Protein AF-A0A2N0Z3Z2-F1 (afdb_monomer)

Radius of gyration: 18.47 Å; Cα contacts (8 Å, |Δi|>4): 159; chains: 1; bounding box: 42×26×48 Å

Organism: NCBI:txid115979

Nearest PDB structures (foldseek):
  3a98-assembly2_C  TM=4.466E-01  e=1.765E+00  Homo sapiens
  7ohq-assembly1_T  TM=3.994E-01  e=2.321E+00  Saccharomyces cerevisiae S288C
  3fcg-assembly1_A  TM=3.237E-01  e=2.080E+00  Yersinia pestis
  3s3z-assembly1_A  TM=3.981E-01  e=2.452E+00  Nostoc ellipsosporum

Sequence (100 aa):
MKQMKTKRKNTNTYERPSLNANKVHLVEKAGTELVVYRSAAGWYEHRYIGLDGFKYAEFIQKKDLRYQLRYIYFAAKIRMKDPHIKMKVMNRLKLKKYKY

Solvent-accessible surface area (backbone atoms only — not comparable to full-atom values): 5648 Å² total; per-residue (Å²): 123,44,73,30,21,31,65,43,53,65,41,63,25,14,69,41,89,48,92,89,40,59,72,72,49,71,42,62,55,51,57,47,79,44,54,32,34,92,53,63,97,64,29,26,35,36,64,50,70,46,97,86,69,47,79,47,69,33,21,34,52,46,88,49,46,36,73,45,68,70,57,52,51,51,52,48,55,57,52,51,67,42,65,70,55,35,50,55,51,52,53,55,52,52,59,61,71,72,73,118

Secondary structure (DSSP, 8-state):
-EEEEESSSSEEEESSSSTTSPEEEEE-STT-EEEEEE-STTEEEEEEE-TTS-EEEEEEEGGGEEE-HHHHHHHHHHHTTSHHHHHHHHHHHHHHHT--

Foldseek 3Di:
DAKWWFQDAQFWWFQDADPPGDTDDTRGDGGDIFDWDDDPDQKTWTWDQDPVRDIDIIIGGNVRIDHDPVVVVVVVVVQCVPVVSVVVVVVVVVVVVPPD

pLDDT: mean 91.06, std 7.22, range [51.53, 96.81]

Structure (mmCIF, N/CA/C/O backbone):
data_AF-A0A2N0Z3Z2-F1
#
_entry.id   AF-A0A2N0Z3Z2-F1
#
loop_
_atom_site.group_PDB
_atom_site.id
_atom_site.type_symbol
_atom_site.label_atom_id
_atom_site.label_alt_id
_atom_site.label_comp_id
_atom_site.label_asym_id
_atom_site.label_entity_id
_atom_site.label_seq_id
_atom_site.pdbx_PDB_ins_code
_atom_site.Cartn_x
_atom_site.Cartn_y
_atom_site.Cartn_z
_atom_site.occupancy
_atom_site.B_iso_or_equiv
_atom_site.auth_seq_id
_atom_site.auth_comp_id
_atom_site.auth_asym_id
_atom_site.auth_atom_id
_atom_site.pdbx_PDB_model_num
ATOM 1 N N . MET A 1 1 ? -3.992 11.429 -2.831 1.00 85.50 1 MET A N 1
ATOM 2 C CA . MET A 1 1 ? -2.761 10.783 -2.331 1.00 85.50 1 MET A CA 1
ATOM 3 C C . MET A 1 1 ? -2.968 10.347 -0.885 1.00 85.50 1 MET A C 1
ATOM 5 O O . MET A 1 1 ? -3.651 11.054 -0.153 1.00 85.50 1 MET A O 1
ATOM 9 N N . LYS A 1 2 ? -2.442 9.192 -0.474 1.00 88.75 2 LYS A N 1
ATOM 10 C CA . LYS A 1 2 ? -2.464 8.705 0.913 1.00 88.75 2 LYS A CA 1
ATOM 11 C C . LYS A 1 2 ? -1.092 8.156 1.283 1.00 88.75 2 LYS A C 1
ATOM 13 O O . LYS A 1 2 ? -0.492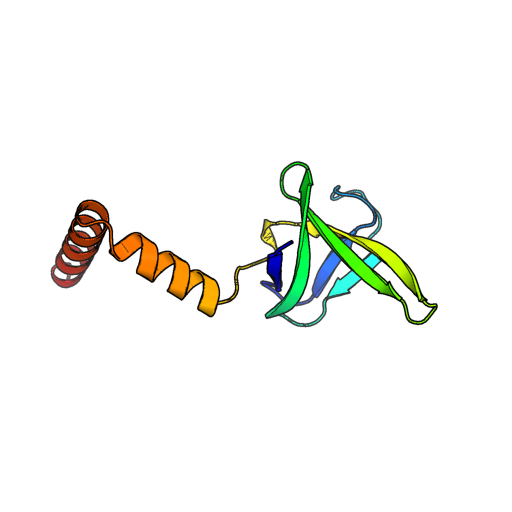 7.457 0.477 1.00 88.75 2 LYS A O 1
ATOM 18 N N . GLN A 1 3 ? -0.643 8.419 2.506 1.00 90.75 3 GLN A N 1
ATOM 19 C CA . GLN A 1 3 ? 0.506 7.725 3.081 1.00 90.75 3 GLN A CA 1
ATOM 20 C C . GLN A 1 3 ? 0.021 6.472 3.810 1.00 90.75 3 GLN A C 1
ATOM 22 O O . GLN A 1 3 ? -0.830 6.541 4.705 1.00 90.75 3 GLN A O 1
ATOM 27 N N . MET A 1 4 ? 0.522 5.312 3.399 1.00 93.38 4 MET A N 1
ATOM 28 C CA . MET A 1 4 ? 0.163 4.020 3.977 1.00 93.38 4 MET A CA 1
ATOM 29 C C . MET A 1 4 ? 1.417 3.213 4.288 1.00 93.38 4 MET A C 1
ATOM 31 O O . MET A 1 4 ? 2.488 3.485 3.762 1.00 93.38 4 MET A O 1
ATOM 35 N N . LYS A 1 5 ? 1.277 2.225 5.168 1.00 95.19 5 LYS A N 1
ATOM 36 C CA . LYS A 1 5 ? 2.355 1.312 5.547 1.00 95.19 5 LYS A CA 1
ATOM 37 C C . LYS A 1 5 ? 2.074 -0.089 5.039 1.00 95.19 5 LYS A C 1
ATOM 39 O O . LYS A 1 5 ? 0.925 -0.535 5.119 1.00 95.19 5 LYS A O 1
ATOM 44 N 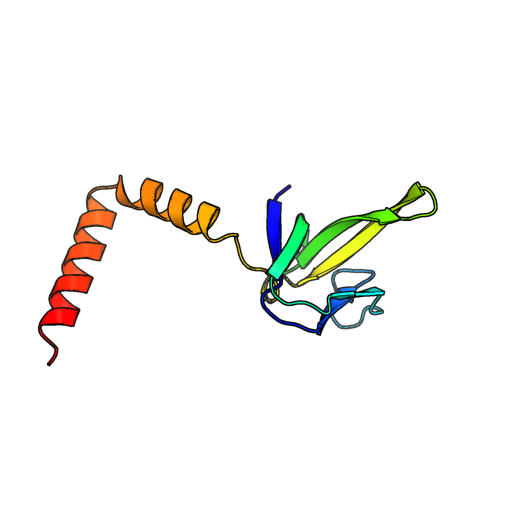N . THR A 1 6 ? 3.102 -0.812 4.607 1.00 96.12 6 THR A N 1
ATOM 45 C CA . THR A 1 6 ? 2.968 -2.250 4.340 1.00 96.12 6 THR A CA 1
ATOM 46 C C . THR A 1 6 ? 2.586 -2.991 5.617 1.00 96.12 6 THR A C 1
ATOM 48 O O . THR A 1 6 ? 3.073 -2.703 6.716 1.00 96.12 6 THR A O 1
ATOM 51 N N . LYS A 1 7 ? 1.657 -3.942 5.503 1.00 95.44 7 LYS A N 1
ATOM 52 C CA . LYS A 1 7 ? 1.209 -4.750 6.639 1.00 95.44 7 LYS A CA 1
ATOM 53 C C . LYS A 1 7 ? 2.244 -5.786 7.039 1.00 95.44 7 LYS A C 1
ATOM 55 O O . LYS A 1 7 ? 2.415 -6.018 8.233 1.00 95.44 7 LYS A O 1
ATOM 60 N N . ARG A 1 8 ? 2.878 -6.411 6.050 1.00 94.31 8 ARG A N 1
ATOM 61 C CA . ARG A 1 8 ? 3.731 -7.590 6.200 1.00 94.31 8 ARG A CA 1
ATOM 62 C C . ARG A 1 8 ? 5.052 -7.373 5.465 1.00 94.31 8 ARG A C 1
ATOM 64 O O . ARG A 1 8 ? 5.148 -6.495 4.610 1.00 94.31 8 ARG A O 1
ATOM 71 N N . LYS A 1 9 ? 6.049 -8.179 5.826 1.00 95.44 9 LYS A N 1
ATOM 72 C CA . LYS A 1 9 ? 7.283 -8.329 5.051 1.00 95.44 9 LYS A CA 1
ATOM 73 C C . LYS A 1 9 ? 6.981 -8.982 3.703 1.00 95.44 9 LYS A C 1
ATOM 75 O O . LYS A 1 9 ? 5.948 -9.641 3.575 1.00 95.44 9 LYS A O 1
ATOM 80 N N . ASN A 1 10 ? 7.887 -8.827 2.748 1.00 95.25 10 ASN A N 1
ATOM 81 C CA . ASN A 1 10 ? 7.832 -9.464 1.431 1.00 95.25 10 ASN A CA 1
ATOM 82 C C . ASN A 1 10 ? 6.522 -9.175 0.672 1.00 95.25 10 ASN A C 1
ATOM 84 O O . ASN A 1 10 ? 5.862 -10.081 0.163 1.00 95.25 10 ASN A O 1
ATOM 88 N N . THR A 1 11 ? 6.112 -7.905 0.639 1.00 95.56 11 THR A N 1
ATOM 89 C CA . THR A 1 11 ? 4.916 -7.481 -0.104 1.00 95.56 11 THR A CA 1
ATOM 90 C C . THR A 1 11 ? 5.288 -7.181 -1.552 1.00 95.56 11 THR A C 1
ATOM 92 O O . THR A 1 11 ? 6.144 -6.336 -1.786 1.00 95.56 11 THR A O 1
ATOM 95 N N . ASN A 1 12 ? 4.638 -7.836 -2.514 1.00 96.00 12 ASN A N 1
ATOM 96 C CA . ASN A 1 12 ? 4.892 -7.596 -3.937 1.00 96.00 12 ASN A CA 1
ATOM 97 C C . ASN A 1 12 ? 4.110 -6.385 -4.457 1.00 96.00 12 ASN A C 1
ATOM 99 O O . ASN A 1 12 ? 2.940 -6.195 -4.104 1.00 96.00 12 ASN A O 1
ATOM 103 N N . THR A 1 13 ? 4.735 -5.637 -5.356 1.00 95.62 13 THR A N 1
ATOM 104 C CA . THR A 1 13 ? 4.081 -4.700 -6.267 1.00 95.62 13 THR A CA 1
ATOM 105 C C . THR A 1 13 ? 4.024 -5.290 -7.675 1.00 95.62 13 THR A C 1
ATOM 107 O O . THR A 1 13 ? 4.717 -6.259 -7.989 1.00 95.62 13 THR A O 1
ATOM 110 N N . TYR A 1 14 ? 3.144 -4.752 -8.512 1.00 96.69 14 TYR A N 1
ATOM 111 C CA . TYR A 1 14 ? 2.766 -5.329 -9.798 1.00 96.69 14 TYR A CA 1
ATOM 112 C C . TYR A 1 14 ? 2.711 -4.255 -10.886 1.00 96.69 14 TYR A C 1
ATOM 114 O O . TYR A 1 14 ? 2.386 -3.108 -10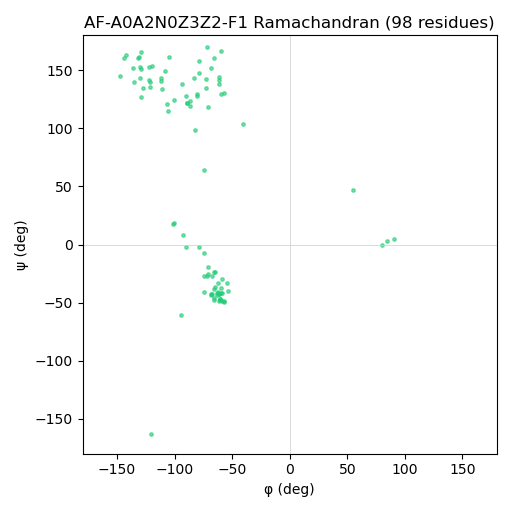.592 1.00 96.69 14 TYR A O 1
ATOM 122 N N . GLU A 1 15 ? 2.950 -4.626 -12.144 1.00 95.38 15 GLU A N 1
ATOM 123 C CA . GLU A 1 15 ? 2.923 -3.684 -13.285 1.00 95.38 15 GLU A CA 1
ATOM 124 C C . GLU A 1 15 ? 1.520 -3.137 -13.583 1.00 95.38 15 GLU A C 1
ATOM 126 O O . GLU A 1 15 ? 1.354 -2.046 -14.117 1.00 95.38 15 GLU A O 1
ATOM 131 N N . ARG A 1 16 ? 0.484 -3.906 -13.238 1.00 94.62 16 ARG A N 1
ATOM 132 C CA . ARG A 1 16 ? -0.932 -3.568 -13.441 1.00 94.62 16 ARG A CA 1
ATOM 133 C C . ARG A 1 16 ? -1.762 -4.097 -12.268 1.00 94.62 16 ARG A C 1
ATOM 135 O O . ARG A 1 16 ? -1.303 -5.010 -11.579 1.00 94.62 16 ARG A O 1
ATOM 142 N N . PRO A 1 17 ? -2.982 -3.583 -12.023 1.00 95.00 17 PRO A N 1
ATOM 143 C CA . PRO A 1 17 ? -3.818 -3.990 -10.891 1.00 95.00 17 PRO A CA 1
ATOM 144 C C . PRO A 1 17 ? -4.451 -5.383 -11.093 1.00 95.00 17 PRO A C 1
ATOM 146 O O . PRO A 1 17 ? -5.668 -5.530 -11.196 1.00 95.00 17 PRO A O 1
ATOM 149 N N . SER A 1 18 ? -3.619 -6.424 -11.162 1.00 94.06 18 SER A N 1
ATOM 150 C CA . SER A 1 18 ? -4.008 -7.825 -11.329 1.00 94.06 18 SER A CA 1
ATOM 151 C C . SER A 1 18 ? -3.029 -8.750 -10.605 1.00 94.06 18 SER A C 1
ATOM 153 O O . SER A 1 18 ? -1.832 -8.492 -10.569 1.00 94.06 18 SER A O 1
ATOM 155 N N . LEU A 1 19 ? -3.532 -9.857 -10.052 1.00 91.56 19 LEU A N 1
ATOM 156 C CA . LEU A 1 19 ? -2.691 -10.899 -9.446 1.00 91.56 19 LEU A CA 1
ATOM 157 C C . LEU A 1 19 ? -1.897 -11.709 -10.480 1.00 91.56 19 LEU A C 1
ATOM 159 O O . LEU A 1 19 ? -0.892 -12.313 -10.123 1.00 91.56 19 LEU A O 1
ATOM 163 N N . ASN A 1 20 ? -2.329 -11.685 -11.743 1.00 94.69 20 ASN A N 1
ATOM 164 C CA . ASN A 1 20 ? -1.659 -12.356 -12.861 1.00 94.69 20 ASN A CA 1
ATOM 165 C C . ASN A 1 20 ? -0.673 -11.421 -13.587 1.00 94.69 20 ASN A C 1
ATOM 167 O O . ASN A 1 20 ? -0.221 -11.719 -14.688 1.00 94.69 20 ASN A O 1
ATOM 171 N N . ALA A 1 21 ? -0.423 -10.232 -13.038 1.00 95.06 21 ALA A N 1
ATOM 172 C CA . ALA A 1 21 ? 0.578 -9.315 -13.556 1.00 95.06 21 ALA A CA 1
ATOM 173 C C . ALA A 1 21 ? 1.984 -9.735 -13.123 1.00 95.06 21 ALA A C 1
ATOM 175 O O . ALA A 1 21 ? 2.152 -10.385 -12.087 1.00 95.06 21 ALA A O 1
ATOM 176 N N . ASN A 1 22 ? 2.988 -9.286 -13.873 1.00 96.69 22 ASN A N 1
ATOM 177 C CA . ASN A 1 22 ? 4.370 -9.414 -13.445 1.00 96.69 22 ASN A CA 1
ATOM 178 C C . ASN A 1 22 ? 4.575 -8.650 -12.135 1.00 96.69 22 ASN A C 1
ATOM 180 O O . ASN A 1 22 ? 4.009 -7.569 -11.923 1.00 96.69 22 ASN A O 1
ATOM 184 N N . LYS A 1 23 ? 5.376 -9.244 -11.252 1.00 96.25 23 LYS A N 1
ATOM 185 C CA . LYS A 1 23 ? 5.819 -8.602 -10.017 1.00 96.25 23 LYS A CA 1
ATOM 186 C C . LYS A 1 23 ? 6.973 -7.672 -10.364 1.00 96.25 23 LYS A C 1
ATOM 188 O O . LYS A 1 23 ? 7.911 -8.117 -11.015 1.00 96.25 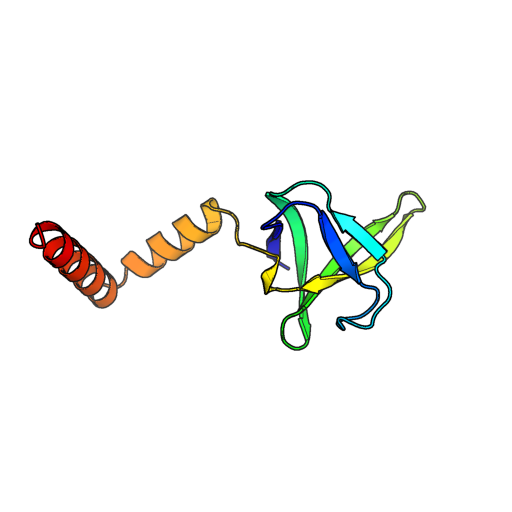23 LYS A O 1
ATOM 193 N N . VAL A 1 24 ? 6.891 -6.424 -9.920 1.00 93.81 24 VAL A N 1
ATOM 194 C CA . VAL A 1 24 ? 7.913 -5.406 -10.208 1.00 93.81 24 VAL A CA 1
ATOM 195 C C . VAL A 1 24 ? 8.909 -5.350 -9.066 1.00 93.81 24 VAL A C 1
ATOM 197 O O . VAL A 1 24 ? 10.077 -5.671 -9.246 1.00 93.81 24 VAL A O 1
ATOM 200 N N . HIS A 1 25 ? 8.429 -5.035 -7.862 1.00 93.12 25 HIS A N 1
ATOM 201 C CA . HIS A 1 25 ? 9.276 -4.906 -6.688 1.00 93.12 25 HIS A CA 1
ATOM 202 C C . HIS A 1 25 ? 8.765 -5.706 -5.495 1.00 93.12 25 HIS A C 1
ATOM 204 O O . HIS A 1 25 ? 7.566 -5.926 -5.297 1.00 93.12 25 HIS A O 1
ATOM 210 N N . LEU A 1 26 ? 9.719 -6.123 -4.663 1.00 94.75 26 LEU A N 1
ATOM 211 C CA . LEU A 1 26 ? 9.473 -6.759 -3.380 1.00 94.75 26 LEU A CA 1
ATOM 212 C C . LEU A 1 26 ? 9.774 -5.769 -2.256 1.00 94.75 26 LEU A C 1
ATOM 214 O O . LEU A 1 26 ? 10.919 -5.400 -2.013 1.00 94.75 26 LEU A O 1
ATOM 218 N N . VAL A 1 27 ? 8.748 -5.383 -1.505 1.00 94.19 27 VAL A N 1
ATOM 219 C CA . VAL A 1 27 ? 8.925 -4.614 -0.275 1.00 94.19 27 VAL A CA 1
ATOM 220 C C . VAL A 1 27 ? 9.263 -5.575 0.860 1.00 94.19 27 VAL A C 1
ATOM 222 O O . VAL A 1 27 ? 8.382 -6.207 1.450 1.00 94.19 27 VAL A O 1
ATOM 225 N N . GLU A 1 28 ? 10.551 -5.684 1.169 1.00 94.50 28 GLU A N 1
ATOM 226 C CA . GLU A 1 28 ? 11.083 -6.648 2.139 1.00 94.50 28 GLU A CA 1
ATOM 227 C C . GLU A 1 28 ? 10.619 -6.371 3.571 1.00 94.50 28 GLU A C 1
ATOM 229 O O . GLU A 1 28 ? 10.305 -7.290 4.325 1.00 94.50 28 GLU A O 1
ATOM 234 N N . LYS A 1 29 ? 10.524 -5.098 3.965 1.00 95.56 29 LYS A N 1
ATOM 235 C CA . LYS A 1 29 ? 10.206 -4.714 5.346 1.00 95.56 29 LYS A CA 1
ATOM 236 C C . LYS A 1 29 ? 8.709 -4.484 5.549 1.00 95.56 29 LYS A C 1
ATOM 238 O O . LYS A 1 29 ? 8.015 -3.857 4.747 1.00 95.56 29 LYS A O 1
ATOM 243 N N . ALA A 1 30 ? 8.203 -4.975 6.678 1.00 95.19 30 ALA A N 1
ATOM 244 C CA . ALA A 1 30 ? 6.884 -4.594 7.160 1.00 95.19 30 ALA A CA 1
ATOM 245 C C . ALA A 1 30 ? 6.925 -3.156 7.691 1.00 95.19 30 ALA A C 1
ATOM 247 O O . ALA A 1 30 ? 7.868 -2.761 8.370 1.00 95.19 30 ALA A O 1
ATOM 248 N N . GLY A 1 31 ? 5.861 -2.392 7.463 1.00 95.12 31 GLY A N 1
ATOM 249 C CA . GLY A 1 31 ? 5.769 -1.018 7.944 1.00 95.12 31 GLY A CA 1
ATOM 250 C C . GLY A 1 31 ? 6.430 0.027 7.049 1.00 95.12 31 GLY A C 1
ATOM 251 O O . GLY A 1 31 ? 6.389 1.199 7.423 1.00 95.12 31 GLY A O 1
ATOM 252 N N . THR A 1 32 ? 6.968 -0.368 5.891 1.00 94.94 32 THR A N 1
ATOM 253 C CA . THR A 1 32 ? 7.510 0.545 4.878 1.00 94.94 32 THR A 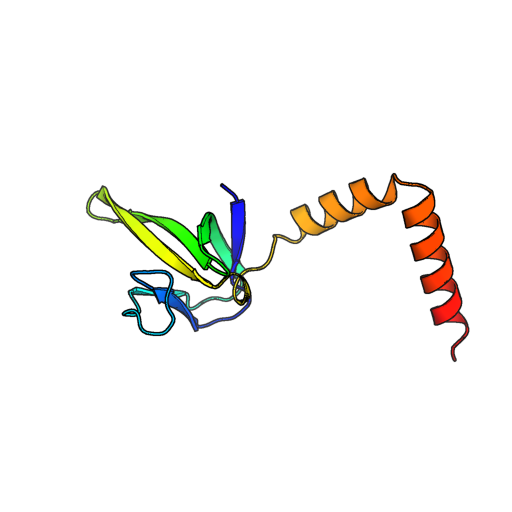CA 1
ATOM 254 C C . THR A 1 32 ? 6.442 1.536 4.448 1.00 94.94 32 THR A C 1
ATOM 256 O O . THR A 1 32 ? 5.308 1.143 4.158 1.00 94.94 32 THR A O 1
ATOM 259 N N . GLU A 1 33 ? 6.795 2.817 4.452 1.00 93.44 33 GLU A N 1
ATOM 260 C CA . GLU A 1 33 ? 5.902 3.901 4.062 1.00 93.44 33 GLU A CA 1
ATOM 261 C C . GLU A 1 33 ? 5.851 4.031 2.547 1.00 93.44 33 GLU A C 1
ATOM 263 O O . GLU A 1 33 ? 6.878 4.126 1.886 1.00 93.44 33 GLU A O 1
ATOM 268 N N . LEU A 1 34 ? 4.635 4.035 2.010 1.00 92.25 34 LEU A N 1
ATOM 269 C CA . LEU A 1 34 ? 4.362 4.170 0.591 1.00 92.25 34 LEU A CA 1
ATOM 270 C C . LEU A 1 34 ? 3.366 5.304 0.378 1.00 92.25 34 LEU A C 1
ATOM 272 O O . LEU A 1 34 ? 2.338 5.410 1.061 1.00 92.25 34 LEU A O 1
ATOM 276 N N . VAL A 1 35 ? 3.669 6.134 -0.613 1.00 92.31 35 VAL A N 1
ATOM 277 C CA . VAL A 1 35 ? 2.744 7.130 -1.140 1.00 92.31 35 VAL A CA 1
ATOM 278 C C . VAL A 1 35 ? 1.893 6.456 -2.204 1.00 92.31 35 VAL A C 1
ATOM 280 O O . VAL A 1 35 ? 2.417 5.941 -3.191 1.00 92.31 35 VAL A O 1
ATOM 283 N N . VAL A 1 36 ? 0.580 6.429 -1.981 1.00 94.06 36 VAL A N 1
ATOM 284 C CA . VAL A 1 36 ? -0.353 5.703 -2.841 1.00 94.06 36 VAL A CA 1
ATOM 285 C C . VAL A 1 36 ? -1.552 6.535 -3.289 1.00 94.06 36 VAL A C 1
ATOM 287 O O . VAL A 1 36 ? -2.028 7.445 -2.598 1.00 94.06 36 VAL A O 1
ATOM 290 N N . TYR A 1 37 ? -2.090 6.178 -4.448 1.00 94.06 37 TYR A N 1
ATOM 291 C CA . TYR A 1 37 ? -3.246 6.783 -5.096 1.00 94.06 37 TYR A CA 1
ATOM 292 C C . TYR A 1 37 ? -4.321 5.719 -5.294 1.00 94.06 37 TYR A C 1
ATOM 294 O O . TYR A 1 37 ? -4.018 4.561 -5.578 1.00 94.06 37 TYR A O 1
ATOM 302 N N . ARG A 1 38 ? -5.593 6.083 -5.073 1.00 89.19 38 ARG A N 1
ATOM 303 C CA . ARG A 1 38 ? -6.702 5.136 -5.273 1.00 89.19 38 ARG A CA 1
ATOM 304 C C . ARG A 1 38 ? -6.689 4.675 -6.729 1.00 89.19 38 ARG A C 1
ATOM 306 O O . ARG A 1 38 ? -6.674 5.519 -7.613 1.00 89.19 38 ARG A O 1
ATOM 313 N N . SER A 1 39 ? -6.741 3.364 -6.928 1.00 88.56 39 SER A N 1
ATOM 314 C CA . SER A 1 39 ? -6.878 2.736 -8.238 1.00 88.56 39 SER A CA 1
ATOM 315 C C . SER A 1 39 ? -8.163 1.888 -8.277 1.00 88.56 39 SER A C 1
ATOM 317 O O . SER A 1 39 ? -9.057 2.067 -7.438 1.00 88.56 39 SER A O 1
ATOM 319 N N . ALA A 1 40 ? -8.259 0.988 -9.257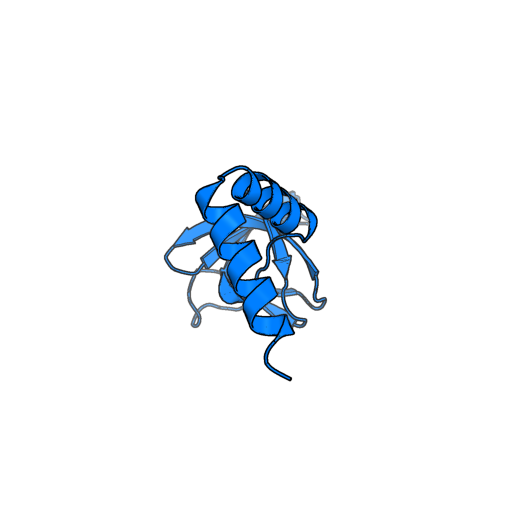 1.00 86.69 40 ALA A N 1
ATOM 320 C CA . ALA A 1 40 ? -9.359 0.053 -9.458 1.00 86.69 40 ALA A CA 1
ATOM 321 C C . ALA A 1 40 ? -9.568 -0.895 -8.259 1.00 86.69 40 ALA A C 1
ATOM 323 O O . ALA A 1 40 ? -8.745 -0.988 -7.346 1.00 86.69 40 ALA A O 1
ATOM 324 N N . ALA A 1 41 ? -10.711 -1.586 -8.251 1.00 86.50 41 ALA A N 1
ATOM 325 C CA . ALA A 1 41 ? -11.241 -2.385 -7.146 1.00 86.50 41 ALA A CA 1
ATOM 326 C C . ALA A 1 41 ? -10.183 -3.215 -6.384 1.00 86.50 41 ALA A C 1
ATOM 328 O O . ALA A 1 41 ? -9.751 -4.275 -6.822 1.00 86.50 41 ALA A O 1
ATOM 329 N N . GLY A 1 42 ? -9.798 -2.738 -5.193 1.00 93.19 42 GLY A N 1
ATOM 330 C CA . GLY A 1 42 ? -8.876 -3.449 -4.299 1.00 93.19 42 GLY A CA 1
ATOM 331 C C . GLY A 1 42 ? -7.393 -3.131 -4.495 1.00 93.19 42 GLY A C 1
ATOM 332 O O . GLY A 1 42 ? -6.572 -3.701 -3.778 1.00 93.19 42 GLY A O 1
ATOM 333 N N . TRP A 1 43 ? -7.053 -2.188 -5.370 1.00 96.38 43 TRP A N 1
ATOM 334 C CA . TRP A 1 43 ? -5.681 -1.812 -5.688 1.00 96.38 43 TRP A CA 1
ATOM 335 C C . TRP A 1 43 ? -5.390 -0.348 -5.379 1.00 96.38 43 TRP A C 1
ATOM 337 O O . TRP A 1 43 ? -6.265 0.526 -5.369 1.00 96.38 43 TRP A O 1
ATOM 347 N N . TYR A 1 44 ? -4.120 -0.097 -5.114 1.00 96.81 44 TYR A N 1
ATOM 348 C CA . TYR A 1 44 ? -3.539 1.224 -5.012 1.00 96.81 44 TYR A CA 1
ATOM 349 C C . TYR A 1 44 ? -2.411 1.341 -6.024 1.00 96.81 44 TYR A C 1
ATOM 351 O O . TYR A 1 44 ? -1.656 0.394 -6.213 1.00 96.81 44 TYR A O 1
ATOM 359 N N . GLU A 1 45 ? -2.303 2.510 -6.635 1.00 96.12 45 GLU A N 1
ATOM 360 C CA . GLU A 1 45 ? -1.171 2.872 -7.474 1.00 96.12 45 GLU A CA 1
ATOM 361 C C . GLU A 1 45 ? -0.103 3.535 -6.595 1.00 96.12 45 GLU A C 1
ATOM 363 O O . GLU A 1 45 ? -0.402 4.460 -5.836 1.00 96.12 45 GLU A O 1
ATOM 368 N N . HIS A 1 46 ? 1.124 3.046 -6.667 1.00 93.81 46 HIS A N 1
ATOM 369 C CA . HIS A 1 46 ? 2.309 3.582 -6.023 1.00 93.81 46 HIS A CA 1
ATOM 370 C C . HIS A 1 46 ? 3.183 4.236 -7.091 1.00 93.81 46 HIS A C 1
ATOM 372 O O . HIS A 1 46 ? 3.582 3.580 -8.046 1.00 93.81 46 HIS A O 1
ATOM 378 N N . ARG A 1 47 ? 3.455 5.535 -6.939 1.00 90.75 47 ARG A N 1
ATOM 379 C CA . ARG A 1 47 ? 4.312 6.289 -7.860 1.00 90.75 47 ARG A CA 1
ATOM 380 C C . ARG A 1 47 ? 5.610 6.658 -7.163 1.00 90.75 47 ARG A C 1
ATOM 382 O O . ARG A 1 47 ? 5.557 7.173 -6.044 1.00 90.75 47 ARG A O 1
ATOM 389 N N . TYR A 1 48 ? 6.735 6.444 -7.831 1.00 87.50 48 TYR A N 1
ATOM 390 C CA . TYR A 1 48 ? 8.061 6.835 -7.354 1.00 87.50 48 TYR A CA 1
ATOM 391 C C . TYR A 1 48 ? 8.932 7.324 -8.518 1.00 87.50 48 TYR A C 1
ATOM 393 O O . TYR A 1 48 ? 8.600 7.121 -9.687 1.00 87.50 48 TYR A O 1
ATOM 401 N N . ILE A 1 49 ? 10.014 8.029 -8.189 1.00 88.88 49 ILE A N 1
ATOM 402 C CA . ILE A 1 49 ? 11.033 8.452 -9.154 1.00 88.88 49 ILE A CA 1
ATOM 403 C C . ILE A 1 49 ? 12.205 7.484 -9.009 1.00 88.88 49 ILE A C 1
ATOM 405 O O . ILE A 1 49 ? 12.684 7.279 -7.892 1.00 88.88 49 ILE A O 1
ATOM 409 N N . GLY A 1 50 ? 12.606 6.853 -10.110 1.00 86.56 50 GLY A N 1
ATOM 410 C CA . GLY A 1 50 ? 13.760 5.962 -10.155 1.00 86.56 50 GLY A CA 1
ATOM 411 C C . GLY A 1 50 ? 15.084 6.721 -10.055 1.00 86.56 50 GLY A C 1
ATOM 412 O O . GLY A 1 50 ? 15.131 7.948 -10.136 1.00 86.56 50 GLY A O 1
ATOM 413 N N . LEU A 1 51 ? 16.181 5.982 -9.886 1.00 89.31 51 LEU A N 1
ATOM 414 C CA . LEU A 1 51 ? 17.536 6.558 -9.843 1.00 89.31 51 LEU A CA 1
ATOM 415 C C . LEU A 1 51 ? 17.949 7.202 -11.174 1.00 89.31 51 LEU A C 1
ATOM 417 O O . LEU A 1 51 ? 18.788 8.093 -11.206 1.00 89.31 51 LEU A O 1
ATOM 421 N N . ASP A 1 52 ? 17.325 6.760 -12.257 1.00 92.62 52 ASP A N 1
ATOM 422 C CA . ASP A 1 52 ? 17.434 7.281 -13.617 1.00 92.62 52 ASP A CA 1
ATOM 423 C C . ASP A 1 52 ? 16.610 8.563 -13.856 1.00 92.62 52 ASP A C 1
ATOM 425 O O . ASP A 1 52 ? 16.635 9.122 -14.949 1.00 92.62 52 ASP A O 1
ATOM 429 N N . GLY A 1 53 ? 15.862 9.035 -12.853 1.00 91.00 53 GLY A N 1
ATOM 430 C CA . GLY A 1 53 ? 14.994 10.207 -12.955 1.00 91.00 53 GLY A CA 1
ATOM 431 C C . GLY A 1 53 ? 13.643 9.944 -13.628 1.00 91.00 53 GLY A C 1
ATOM 432 O O . GLY A 1 53 ? 12.816 10.859 -13.703 1.00 91.00 53 GLY A O 1
ATOM 433 N N . PHE A 1 54 ? 13.365 8.713 -14.072 1.00 91.00 54 PHE A N 1
ATOM 434 C CA . PHE A 1 54 ? 12.081 8.369 -14.675 1.00 91.00 54 PHE A CA 1
ATOM 435 C C . PHE A 1 54 ? 11.001 8.152 -13.612 1.00 91.00 54 PHE A C 1
ATOM 437 O O . PHE A 1 54 ? 11.251 7.722 -12.484 1.00 91.00 54 PHE A O 1
ATOM 444 N N . LYS A 1 55 ? 9.758 8.492 -13.968 1.00 90.38 55 LYS A N 1
ATOM 445 C CA . LYS A 1 55 ? 8.589 8.282 -13.108 1.00 90.38 55 LYS A CA 1
ATOM 446 C C . LYS A 1 55 ? 8.016 6.902 -13.372 1.00 90.38 55 LYS A C 1
ATOM 448 O O . LYS A 1 55 ? 7.566 6.623 -14.479 1.00 90.38 55 LYS A O 1
ATOM 453 N N . TYR A 1 56 ? 7.953 6.100 -12.324 1.00 89.88 56 TYR A N 1
ATOM 454 C CA . TYR A 1 56 ? 7.406 4.756 -12.362 1.00 89.88 56 TYR A CA 1
ATOM 455 C C . TYR A 1 56 ? 6.065 4.700 -11.640 1.00 89.88 56 TYR A C 1
ATOM 457 O O . TYR A 1 56 ? 5.811 5.446 -10.685 1.00 89.88 56 TYR A O 1
ATOM 465 N N . ALA A 1 57 ? 5.201 3.807 -12.113 1.00 93.19 57 ALA A N 1
ATOM 466 C CA . ALA A 1 57 ? 3.920 3.506 -11.503 1.00 93.19 57 ALA A CA 1
ATOM 467 C C . ALA A 1 57 ? 3.792 1.996 -11.329 1.00 93.19 57 ALA A C 1
ATOM 469 O O . ALA A 1 57 ? 3.933 1.228 -12.275 1.00 93.19 57 ALA A O 1
ATOM 470 N N . GLU A 1 58 ? 3.490 1.592 -10.106 1.00 95.38 58 GLU A N 1
ATOM 471 C CA . GLU A 1 58 ? 3.277 0.206 -9.725 1.00 95.38 58 GLU A CA 1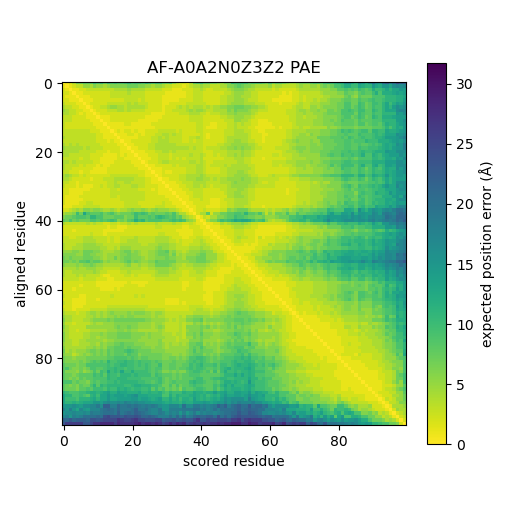
ATOM 472 C C . GLU A 1 58 ? 1.963 0.063 -8.977 1.00 95.38 58 GLU A C 1
ATOM 474 O O . GLU A 1 58 ? 1.384 1.030 -8.484 1.00 95.38 58 GLU A O 1
ATOM 479 N N . PHE A 1 59 ? 1.502 -1.169 -8.830 1.00 96.50 59 PHE A N 1
ATOM 480 C CA . PHE A 1 59 ? 0.243 -1.475 -8.183 1.00 96.50 59 PHE A CA 1
ATOM 481 C C . PHE A 1 59 ? 0.458 -2.396 -6.996 1.00 96.50 59 PHE A C 1
ATOM 483 O O . PHE A 1 59 ? 1.173 -3.389 -7.061 1.00 96.50 59 PHE A O 1
ATOM 490 N N . ILE A 1 60 ? -0.202 -2.078 -5.891 1.00 96.44 60 ILE A N 1
ATOM 491 C CA . ILE A 1 60 ? -0.147 -2.845 -4.649 1.00 96.44 60 ILE A CA 1
ATOM 492 C C . ILE A 1 60 ? -1.561 -3.113 -4.150 1.00 96.44 60 ILE A C 1
ATOM 494 O O . ILE A 1 60 ? -2.460 -2.270 -4.263 1.00 96.44 60 ILE A O 1
ATOM 498 N N . GLN A 1 61 ? -1.790 -4.295 -3.581 1.00 96.31 61 GLN A N 1
ATOM 499 C CA . GLN A 1 61 ? -3.120 -4.638 -3.102 1.00 96.31 61 GLN A CA 1
ATOM 500 C C . GLN A 1 61 ? -3.456 -3.853 -1.836 1.00 96.31 61 GLN A C 1
ATOM 502 O O . GLN A 1 61 ? -2.705 -3.803 -0.862 1.00 96.31 61 GLN A O 1
ATOM 507 N N . LYS A 1 62 ? -4.670 -3.303 -1.792 1.00 95.12 62 LYS A N 1
ATOM 508 C CA . LYS A 1 62 ? -5.220 -2.607 -0.623 1.00 95.12 62 LYS A CA 1
ATOM 509 C C . LYS A 1 62 ? -5.176 -3.467 0.637 1.00 95.12 62 LYS A C 1
ATOM 511 O O . LYS A 1 62 ? -5.009 -2.926 1.730 1.00 95.12 62 LYS A O 1
ATOM 516 N N . LYS A 1 63 ? -5.333 -4.791 0.512 1.00 94.62 63 LYS A N 1
ATOM 517 C CA . LYS A 1 63 ? -5.272 -5.700 1.665 1.00 94.62 63 LYS A CA 1
ATOM 518 C C . LYS A 1 63 ? -3.886 -5.749 2.308 1.00 94.62 63 LYS A C 1
ATOM 520 O O . LYS A 1 63 ? -3.836 -5.997 3.511 1.00 94.62 63 LYS A O 1
ATOM 525 N N . ASP A 1 64 ? -2.823 -5.422 1.578 1.00 95.62 64 ASP A N 1
ATOM 526 C CA . ASP A 1 64 ? -1.443 -5.448 2.069 1.00 95.62 64 ASP A CA 1
ATOM 527 C C . ASP A 1 64 ? -1.006 -4.113 2.681 1.00 95.62 64 ASP A C 1
ATOM 529 O O . ASP A 1 64 ? 0.079 -4.009 3.247 1.00 95.62 64 ASP A O 1
ATOM 533 N N . LEU A 1 65 ? -1.881 -3.103 2.661 1.00 95.31 65 LEU A N 1
ATOM 534 C CA . LEU A 1 65 ? -1.619 -1.777 3.208 1.00 95.31 65 LEU A CA 1
ATOM 535 C C . LEU A 1 65 ? -2.470 -1.469 4.441 1.00 95.31 65 LEU A C 1
ATOM 537 O O . LEU A 1 65 ? -3.664 -1.772 4.506 1.00 95.31 65 LEU A O 1
ATOM 541 N N . ARG A 1 66 ? -1.865 -0.807 5.428 1.00 94.56 66 ARG A N 1
ATOM 542 C CA . ARG A 1 66 ? -2.539 -0.260 6.614 1.00 94.56 66 ARG A CA 1
ATOM 543 C C . ARG A 1 66 ? -2.315 1.243 6.722 1.00 94.56 66 ARG A C 1
ATOM 545 O O . ARG A 1 66 ? -1.302 1.770 6.270 1.00 94.56 66 ARG A O 1
ATOM 552 N N . TYR A 1 67 ? -3.260 1.934 7.349 1.00 91.69 67 TYR A N 1
ATOM 553 C CA . TYR A 1 67 ? -3.064 3.331 7.723 1.00 91.69 67 TYR A CA 1
ATOM 554 C C . TYR A 1 67 ? -2.001 3.448 8.820 1.00 91.69 67 TYR A C 1
ATOM 556 O O . TYR A 1 67 ? -1.824 2.534 9.629 1.00 91.69 67 TYR A O 1
ATOM 564 N N . GLN A 1 68 ? -1.312 4.587 8.863 1.00 88.44 68 GLN A N 1
ATOM 565 C CA . GLN A 1 68 ? -0.444 4.921 9.988 1.00 88.44 68 GLN A CA 1
ATOM 566 C C . GLN A 1 68 ? -1.264 5.011 11.285 1.00 88.44 68 GLN A C 1
ATOM 568 O O . GLN A 1 68 ? -2.392 5.510 11.279 1.00 88.44 68 GLN A O 1
ATOM 573 N N . LEU A 1 69 ? -0.681 4.579 12.409 1.00 87.06 69 LEU A N 1
ATOM 574 C CA . LEU A 1 69 ? -1.330 4.633 13.726 1.00 87.06 69 LEU A CA 1
ATOM 575 C C . LEU A 1 69 ? -1.829 6.040 14.066 1.00 87.06 69 LEU A C 1
ATOM 577 O O . LEU A 1 69 ? -2.946 6.188 14.549 1.00 87.06 69 LEU A O 1
ATOM 581 N N . ARG A 1 70 ? -1.047 7.075 13.733 1.00 87.88 70 ARG A N 1
ATOM 582 C CA . ARG A 1 70 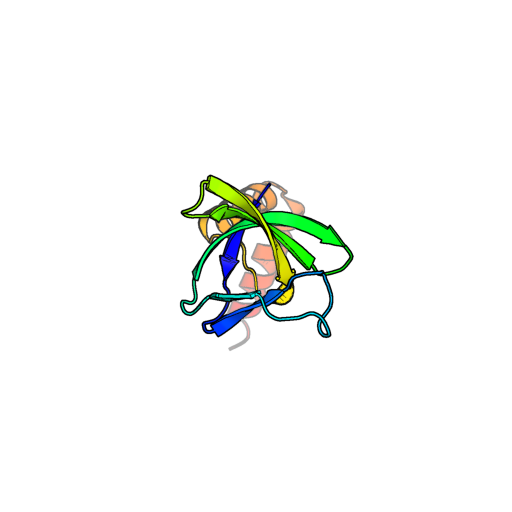? -1.423 8.478 13.948 1.00 87.88 70 ARG A CA 1
ATOM 583 C C . ARG A 1 70 ? -2.716 8.851 13.219 1.00 87.88 70 ARG A C 1
ATOM 585 O O . ARG A 1 70 ? -3.572 9.505 13.804 1.00 87.88 70 ARG A O 1
ATOM 592 N N . TYR A 1 71 ? -2.890 8.386 11.980 1.00 87.56 71 TYR A N 1
ATOM 593 C CA . TYR A 1 71 ? -4.126 8.594 11.223 1.00 87.56 71 TYR A CA 1
ATOM 594 C C . TYR A 1 71 ? -5.303 7.827 11.836 1.00 87.56 71 TYR A C 1
ATOM 596 O O . TYR A 1 71 ? -6.389 8.382 11.967 1.00 87.56 71 TYR A O 1
ATOM 604 N N . ILE A 1 72 ? -5.091 6.574 12.255 1.00 88.31 72 ILE A N 1
ATOM 605 C CA . ILE A 1 72 ? -6.130 5.773 12.925 1.00 88.31 72 ILE A CA 1
ATOM 606 C C . ILE A 1 72 ? -6.580 6.463 14.217 1.00 88.31 72 ILE A C 1
ATOM 608 O O . ILE A 1 72 ? -7.779 6.618 14.438 1.00 88.31 72 ILE A O 1
ATOM 612 N N . TYR A 1 73 ? -5.631 6.920 15.036 1.00 90.31 73 TYR A N 1
ATOM 613 C CA . TYR A 1 73 ? -5.902 7.655 16.267 1.00 90.31 73 TYR A CA 1
ATOM 614 C C . TYR A 1 73 ? -6.665 8.954 15.992 1.00 90.31 73 TYR A C 1
ATOM 616 O O . TYR A 1 73 ? -7.686 9.217 16.622 1.00 90.31 73 TYR A O 1
ATOM 624 N N . PHE A 1 74 ? -6.213 9.742 15.014 1.00 92.12 74 PHE A N 1
ATOM 625 C CA . PHE A 1 74 ? -6.880 10.977 14.612 1.00 92.12 74 PHE A CA 1
ATOM 626 C C . PHE A 1 74 ? -8.326 10.727 14.157 1.00 92.12 74 PHE A C 1
ATOM 628 O O . PHE A 1 74 ? -9.251 11.364 14.660 1.00 92.12 74 PHE A O 1
ATOM 635 N N . ALA A 1 75 ? -8.539 9.748 13.274 1.00 90.56 75 ALA A N 1
ATOM 636 C CA . ALA A 1 75 ? -9.865 9.373 12.796 1.00 90.56 75 ALA A CA 1
ATOM 637 C C . ALA A 1 75 ? -10.764 8.862 13.933 1.00 90.56 75 ALA A C 1
ATOM 639 O O . ALA A 1 75 ? -11.935 9.230 14.007 1.00 90.56 75 ALA A O 1
ATOM 640 N N . ALA A 1 76 ? -10.222 8.057 14.852 1.00 91.69 76 ALA A N 1
ATOM 641 C CA . ALA A 1 76 ? -10.947 7.589 16.030 1.00 91.69 76 ALA A CA 1
ATOM 642 C C . ALA A 1 76 ? -11.342 8.752 16.948 1.00 91.69 76 ALA A C 1
ATOM 644 O O . ALA A 1 76 ? -12.489 8.817 17.385 1.00 91.69 76 ALA A O 1
ATOM 645 N N . LYS A 1 77 ? -10.433 9.705 17.190 1.00 93.62 77 LYS A N 1
ATOM 646 C CA . LYS A 1 77 ? -10.697 10.898 18.003 1.00 93.62 77 LYS A CA 1
ATOM 647 C C . LYS A 1 77 ? -11.806 11.759 17.401 1.00 93.62 77 LYS A C 1
ATOM 649 O O . LYS A 1 77 ? -12.680 12.200 18.139 1.00 93.62 77 LYS A O 1
ATOM 654 N N . ILE A 1 78 ? -11.809 11.959 16.079 1.00 93.19 78 ILE A N 1
ATOM 655 C CA . ILE A 1 78 ? -12.903 12.650 15.375 1.00 93.19 78 ILE A CA 1
ATOM 656 C C . ILE A 1 78 ? -14.211 11.885 15.549 1.00 93.19 78 ILE A C 1
ATOM 658 O O . ILE A 1 78 ? -15.215 12.469 15.937 1.00 93.19 78 ILE A O 1
ATOM 662 N N . ARG A 1 79 ? -14.197 10.571 15.316 1.00 92.06 79 ARG A N 1
ATOM 663 C CA . ARG A 1 79 ? -15.395 9.732 15.405 1.00 92.06 79 ARG A CA 1
ATOM 664 C C . ARG A 1 79 ? -15.991 9.704 16.819 1.00 92.06 79 ARG A C 1
ATOM 666 O O . ARG A 1 79 ? -17.202 9.644 16.967 1.00 92.06 79 ARG A O 1
ATOM 673 N N . MET A 1 80 ? -15.153 9.781 17.851 1.00 93.44 80 MET A N 1
ATOM 674 C CA . MET A 1 80 ? -15.567 9.854 19.258 1.00 93.44 80 MET A CA 1
ATOM 675 C C . MET A 1 80 ? -16.138 11.223 19.667 1.00 93.44 80 MET A C 1
ATOM 677 O O . MET A 1 80 ? -16.636 11.340 20.788 1.00 93.44 80 MET A O 1
ATOM 681 N N . LYS A 1 81 ? -16.079 12.248 18.799 1.00 94.12 81 LYS A N 1
ATOM 682 C CA . LYS A 1 81 ? -16.813 13.506 19.013 1.00 94.12 81 LYS A CA 1
ATOM 683 C C . LYS A 1 81 ? -18.321 13.333 18.824 1.00 94.12 81 LYS A C 1
ATOM 685 O O . LYS A 1 81 ? -19.072 14.095 19.415 1.00 94.12 81 LYS A O 1
ATOM 690 N N . ASP A 1 82 ? -18.754 12.341 18.044 1.00 94.56 82 ASP A N 1
ATOM 691 C CA . ASP A 1 82 ? -20.169 11.994 17.907 1.00 94.56 82 ASP A CA 1
ATOM 692 C C . ASP A 1 82 ? -20.675 11.336 19.212 1.00 94.56 82 ASP A C 1
ATOM 694 O O . ASP A 1 82 ? -20.179 10.261 19.588 1.00 94.56 82 ASP A O 1
ATOM 698 N N . PRO A 1 83 ? -21.658 11.941 19.911 1.00 93.88 83 PRO A N 1
ATOM 699 C CA . PRO A 1 83 ? -22.179 11.423 21.174 1.00 93.88 83 PRO A CA 1
ATOM 700 C C . PRO A 1 83 ? -22.768 10.011 21.067 1.00 93.88 83 PRO A C 1
ATOM 702 O O . PRO A 1 83 ? -22.557 9.195 21.968 1.00 93.88 83 PRO A O 1
A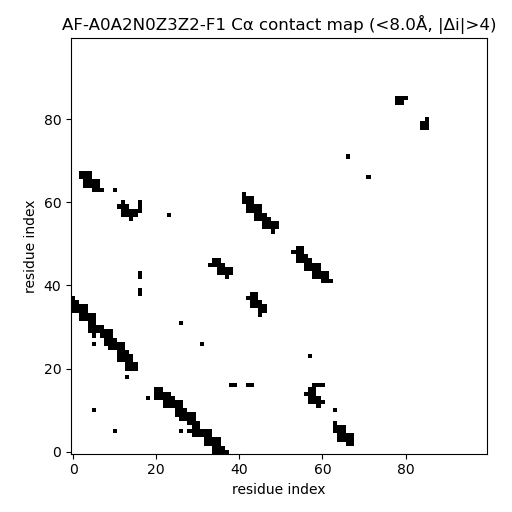TOM 705 N N . HIS A 1 84 ? -23.447 9.682 19.963 1.00 94.00 84 HIS A N 1
ATOM 706 C CA . HIS A 1 84 ? -24.066 8.370 19.765 1.00 94.00 84 HIS A CA 1
ATOM 707 C C . HIS A 1 84 ? -23.001 7.287 19.617 1.00 94.00 84 HIS A C 1
ATOM 709 O O . HIS A 1 84 ? -23.094 6.210 20.216 1.00 94.00 84 HIS A O 1
ATOM 715 N N . ILE A 1 85 ? -21.943 7.584 18.857 1.00 91.62 85 ILE A N 1
ATOM 716 C CA . ILE A 1 85 ? -20.818 6.660 18.695 1.00 91.62 85 ILE A CA 1
ATOM 717 C C . ILE A 1 85 ? -20.087 6.490 20.026 1.00 91.62 85 ILE A C 1
ATOM 719 O O . ILE A 1 85 ? -19.813 5.356 20.428 1.00 91.62 85 ILE A O 1
ATOM 723 N N . LYS A 1 86 ? -19.814 7.592 20.734 1.00 91.81 86 LYS A N 1
ATOM 724 C CA . LYS A 1 86 ? -19.151 7.573 22.042 1.00 91.81 86 LYS A CA 1
ATOM 725 C C . LYS A 1 86 ? -19.924 6.715 23.045 1.00 91.81 86 LYS A C 1
ATOM 727 O O . LYS A 1 86 ? -19.335 5.825 23.657 1.00 91.81 86 LYS A O 1
ATOM 732 N N . MET A 1 87 ? -21.237 6.914 23.163 1.00 93.31 87 MET A N 1
ATOM 733 C CA . MET A 1 87 ? -22.104 6.131 24.048 1.00 93.31 87 MET A CA 1
ATOM 734 C C . MET A 1 87 ? -22.089 4.638 23.689 1.00 93.31 87 MET A C 1
ATOM 736 O O . MET A 1 87 ? -21.872 3.792 24.559 1.00 93.31 87 MET A O 1
ATOM 740 N N . LYS A 1 88 ? -22.226 4.297 22.400 1.00 93.00 88 LYS A N 1
ATOM 741 C CA . LYS A 1 88 ? -22.187 2.904 21.923 1.00 93.00 88 LYS A CA 1
ATOM 742 C C . LYS A 1 88 ? -20.863 2.209 22.258 1.00 93.00 88 LYS A C 1
ATOM 744 O O . LYS A 1 88 ? -20.860 1.046 22.667 1.00 93.00 88 LYS A O 1
ATOM 749 N N . VAL A 1 89 ? -19.736 2.910 22.102 1.00 89.38 89 VAL A N 1
ATOM 750 C CA . VAL A 1 89 ? -18.403 2.389 22.446 1.00 89.38 89 VAL A CA 1
ATOM 751 C C . VAL A 1 89 ? -18.276 2.166 23.956 1.00 89.38 89 VAL A C 1
ATOM 753 O O . VAL A 1 89 ? -17.869 1.079 24.366 1.00 89.38 89 VAL A O 1
ATOM 756 N N . MET A 1 90 ? -18.677 3.139 24.780 1.00 90.12 90 MET A N 1
ATOM 757 C CA . MET A 1 90 ? -18.613 3.029 26.244 1.00 90.12 90 MET A CA 1
ATOM 758 C C . MET A 1 90 ? -19.474 1.880 26.783 1.00 90.12 90 MET A C 1
ATOM 760 O O . MET A 1 90 ? -19.004 1.109 27.619 1.00 90.12 90 MET A O 1
ATOM 764 N N . ASN A 1 91 ? -20.692 1.701 26.265 1.00 91.00 91 ASN A N 1
ATOM 765 C CA . ASN A 1 91 ? -21.573 0.601 26.671 1.00 91.00 91 ASN A CA 1
ATOM 766 C C . ASN A 1 91 ? -20.969 -0.766 26.328 1.00 91.00 91 ASN A C 1
ATOM 768 O O . ASN A 1 91 ? -20.975 -1.677 27.154 1.00 91.00 91 ASN A O 1
ATOM 772 N N . ARG A 1 92 ? -20.357 -0.904 25.144 1.00 89.12 92 ARG A N 1
ATOM 773 C CA . ARG A 1 92 ? -19.671 -2.144 24.753 1.00 89.12 92 ARG A CA 1
ATOM 774 C C . ARG A 1 92 ? -18.460 -2.449 25.640 1.00 89.12 92 ARG A C 1
ATOM 776 O O . ARG A 1 92 ? -18.200 -3.618 25.914 1.00 89.12 92 ARG A O 1
ATOM 783 N N . LEU A 1 93 ? -17.716 -1.428 26.071 1.00 86.81 93 LEU A N 1
ATOM 784 C CA . LEU A 1 93 ? -16.582 -1.592 26.988 1.00 86.81 93 LEU A CA 1
ATOM 785 C C . LEU A 1 93 ? -17.042 -2.025 28.383 1.00 86.81 93 LEU A C 1
ATOM 787 O O . LEU A 1 93 ? -16.465 -2.957 28.937 1.00 86.81 93 LEU A O 1
ATOM 791 N N . LYS A 1 94 ? -18.116 -1.420 28.909 1.00 84.00 94 LYS A N 1
ATOM 792 C CA . LYS A 1 94 ? -18.737 -1.848 30.171 1.00 84.00 94 LYS A CA 1
ATOM 793 C C . LYS A 1 94 ? -19.167 -3.314 30.104 1.00 84.00 94 LYS A C 1
ATOM 795 O O . LYS A 1 94 ? -18.747 -4.094 30.944 1.00 84.00 94 LYS A O 1
ATOM 800 N N . LEU A 1 95 ? -19.889 -3.720 29.056 1.00 72.88 95 LEU A N 1
ATOM 801 C CA . LEU A 1 95 ? -20.338 -5.110 28.871 1.00 72.88 95 LEU A CA 1
ATOM 802 C C . LEU A 1 95 ? -19.194 -6.134 28.809 1.00 72.88 95 LEU A C 1
ATOM 804 O O . LEU A 1 95 ? -19.384 -7.282 29.188 1.00 72.88 95 LEU A O 1
ATOM 808 N N . LYS A 1 96 ? -18.005 -5.746 28.335 1.00 76.19 96 LYS A N 1
ATOM 809 C CA . LYS A 1 96 ? -16.824 -6.625 28.360 1.00 76.19 96 LYS A CA 1
ATOM 810 C C . LYS A 1 96 ? -16.209 -6.768 29.753 1.00 76.19 96 LYS A C 1
ATOM 812 O O . LYS A 1 96 ? -15.574 -7.781 30.009 1.00 76.19 96 LYS A O 1
ATOM 817 N N . LYS A 1 97 ? -16.372 -5.769 30.624 1.00 72.94 97 LYS A N 1
ATOM 818 C CA . LYS A 1 97 ? -15.836 -5.782 31.992 1.00 72.94 97 LYS A CA 1
ATOM 819 C C . LYS A 1 97 ? -16.587 -6.764 32.902 1.00 72.94 97 LYS A C 1
ATOM 821 O O . LYS A 1 97 ? -15.986 -7.280 33.828 1.00 72.94 97 LYS A O 1
ATOM 826 N N . TYR A 1 98 ? -17.858 -7.039 32.608 1.00 60.91 98 TYR A N 1
ATOM 827 C CA . TYR A 1 98 ? -18.741 -7.914 33.396 1.00 60.91 98 TYR A CA 1
ATOM 828 C C . TYR A 1 98 ? -18.916 -9.325 32.798 1.00 60.91 98 TYR A C 1
ATOM 830 O O . TYR A 1 98 ? -19.893 -9.999 33.096 1.00 60.91 98 TYR A O 1
ATOM 838 N N . LYS A 1 99 ? -18.024 -9.751 31.895 1.00 63.66 99 LYS A N 1
ATOM 839 C CA . LYS A 1 99 ? -18.053 -11.086 31.262 1.00 63.66 99 LYS A CA 1
ATOM 840 C C . LYS A 1 99 ? -17.059 -12.083 31.879 1.00 63.66 99 LYS A C 1
ATOM 842 O O . LYS A 1 99 ? -16.744 -13.080 31.233 1.00 63.66 99 LYS A O 1
ATOM 847 N N . TYR A 1 100 ? -16.579 -11.800 33.086 1.00 51.53 100 TYR A N 1
ATOM 848 C CA . TYR A 1 100 ? -15.705 -12.666 33.874 1.00 51.53 100 TYR A CA 1
ATOM 849 C C . TYR A 1 100 ? -16.359 -12.931 35.220 1.00 51.53 100 TYR A C 1
ATOM 851 O O . TYR A 1 100 ? -16.855 -11.936 35.800 1.00 51.53 100 TYR A O 1
#

Mean predicted aligned error: 6.05 Å